Protein AF-A0A3S0SZ30-F1 (afdb_monomer)

Sequence (97 aa):
MSRITITENGVEKVVTDIAPHRAERESVLAELSAIYADFEKGTLSALDTREAEIVDLVNRHNELTNLVERFDKASVRRANILAGWEIVKQNRAEGSE

Secondary structure (DSSP, 8-state):
---EEEEETTEEEEES--HHHHHHHHHHHHHHHHHHHHHTTS-GGGHHHHHHHHHHHHHHHHHHHHHHHHHHHHHHHHHHHHHHHHHHHHHHHHTT-

Radius of gyration: 21.61 Å; Cα contacts (8 Å, |Δi|>4): 54; chains: 1; bounding box: 48×16×68 Å

Mean predicted aligned error: 7.47 Å

Foldseek 3Di:
DFWDWDQDPNDIDIDPDLVVLVVVLVVLVVVLVVVVVVPVVDDCVVCVVCVVVNVVSVVSNVVSVVVSVVRVVRVVVVVVVVVVVVVVVVVVVVVPD

Structure (mmCIF, N/CA/C/O backbone):
data_AF-A0A3S0SZ30-F1
#
_entry.id   AF-A0A3S0SZ30-F1
#
loop_
_atom_site.group_PDB
_atom_site.id
_atom_site.type_symbol
_atom_site.label_atom_id
_atom_site.label_alt_id
_atom_site.label_comp_id
_atom_site.label_asym_id
_atom_site.label_entity_id
_atom_site.label_seq_id
_atom_site.pdbx_PDB_ins_code
_atom_site.Cartn_x
_atom_site.Cartn_y
_atom_site.Cartn_z
_atom_site.occupancy
_atom_site.B_iso_or_equiv
_atom_site.auth_seq_id
_atom_site.auth_comp_id
_atom_site.auth_asym_id
_atom_site.auth_atom_id
_atom_site.pdbx_PDB_model_num
ATOM 1 N N . MET A 1 1 ? -11.901 -7.214 12.673 1.00 64.50 1 MET A N 1
ATOM 2 C CA . MET A 1 1 ? -11.574 -6.851 11.279 1.00 64.50 1 MET A CA 1
ATOM 3 C C . MET A 1 1 ? -11.634 -5.346 11.114 1.00 64.50 1 MET A C 1
ATOM 5 O O . MET A 1 1 ? -12.587 -4.723 11.584 1.00 64.50 1 MET A O 1
ATOM 9 N N . SER A 1 2 ? -10.603 -4.782 10.498 1.00 79.62 2 SER A N 1
ATOM 10 C CA . SER A 1 2 ? -10.507 -3.360 10.170 1.00 79.62 2 SER A CA 1
ATOM 11 C C . SER A 1 2 ? -11.062 -3.114 8.779 1.00 79.62 2 SER A C 1
ATOM 13 O O . SER A 1 2 ? -11.062 -4.009 7.939 1.00 79.62 2 SER A O 1
ATOM 15 N N . ARG A 1 3 ? -11.580 -1.911 8.555 1.00 88.12 3 ARG A N 1
ATOM 16 C CA . ARG A 1 3 ? -12.170 -1.508 7.284 1.00 88.12 3 ARG A CA 1
ATOM 17 C C . ARG A 1 3 ? -11.789 -0.064 7.017 1.00 88.12 3 ARG A C 1
ATOM 19 O O . ARG A 1 3 ? -11.975 0.774 7.898 1.00 88.12 3 ARG A 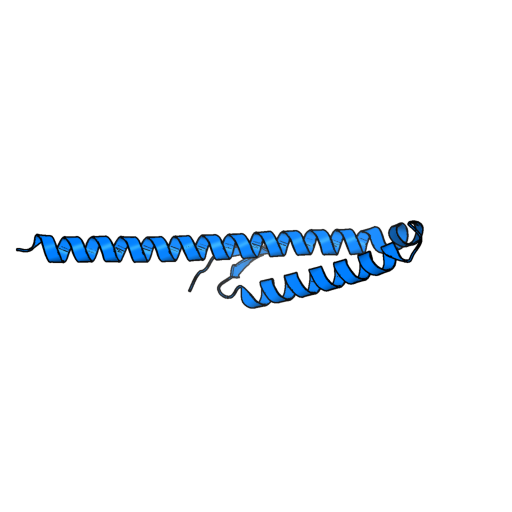O 1
ATOM 26 N N . ILE A 1 4 ? -11.318 0.215 5.810 1.00 89.88 4 ILE A N 1
ATOM 27 C CA . ILE A 1 4 ? -11.170 1.580 5.300 1.00 89.88 4 ILE A CA 1
ATOM 28 C C . ILE A 1 4 ? -11.896 1.700 3.963 1.00 89.88 4 ILE A C 1
ATOM 30 O O . ILE A 1 4 ? -12.009 0.724 3.221 1.00 89.88 4 ILE A O 1
ATOM 34 N N . THR A 1 5 ? -12.387 2.898 3.671 1.00 90.19 5 THR A N 1
ATOM 35 C CA . THR A 1 5 ? -12.869 3.253 2.336 1.00 90.19 5 THR A CA 1
ATOM 36 C C . THR A 1 5 ? -11.764 4.019 1.624 1.00 90.19 5 THR A C 1
ATOM 38 O O . THR A 1 5 ? -11.150 4.924 2.203 1.00 90.19 5 THR A O 1
ATOM 41 N N . ILE A 1 6 ? -11.501 3.636 0.383 1.00 87.12 6 ILE A N 1
ATOM 42 C CA . ILE A 1 6 ? -10.598 4.329 -0.530 1.00 87.12 6 ILE A CA 1
ATOM 43 C C . ILE A 1 6 ? -11.338 4.690 -1.808 1.00 87.12 6 ILE A C 1
ATOM 45 O O . ILE A 1 6 ? -12.369 4.100 -2.111 1.00 87.12 6 ILE A O 1
ATOM 49 N N . THR A 1 7 ? -10.791 5.633 -2.560 1.00 85.44 7 THR A N 1
ATOM 50 C CA . THR A 1 7 ? -11.239 5.933 -3.917 1.00 85.44 7 THR A CA 1
ATOM 51 C C . THR A 1 7 ? -10.136 5.489 -4.859 1.00 85.44 7 THR A C 1
ATOM 53 O O . THR A 1 7 ? -9.014 5.975 -4.754 1.00 85.44 7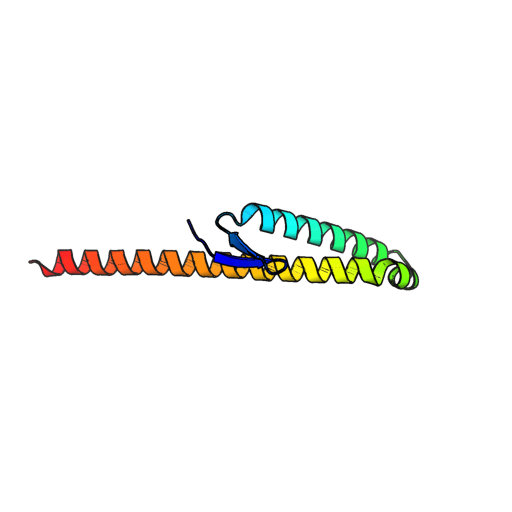 THR A O 1
ATOM 56 N N . GLU A 1 8 ? -10.443 4.559 -5.752 1.00 80.19 8 GLU A N 1
ATOM 57 C CA . GLU A 1 8 ? -9.524 4.071 -6.777 1.00 80.19 8 GLU A CA 1
ATOM 58 C C . GLU A 1 8 ? -10.187 4.283 -8.138 1.00 80.19 8 GLU A C 1
ATOM 60 O O . GLU A 1 8 ? -11.308 3.825 -8.358 1.00 80.19 8 GLU A O 1
ATOM 65 N N . ASN A 1 9 ? -9.528 5.021 -9.036 1.00 80.44 9 ASN A N 1
ATOM 66 C CA . ASN A 1 9 ? -10.064 5.383 -10.357 1.00 80.44 9 ASN A CA 1
ATOM 67 C C . ASN A 1 9 ? -11.463 6.028 -10.300 1.00 80.44 9 ASN A C 1
ATOM 69 O O . ASN A 1 9 ? -12.338 5.729 -11.108 1.00 80.44 9 ASN A O 1
ATOM 73 N N . GLY A 1 10 ? -11.695 6.887 -9.301 1.00 83.31 10 GLY A N 1
ATOM 74 C CA . GLY A 1 10 ? -12.988 7.547 -9.083 1.00 83.31 10 GLY A CA 1
ATOM 75 C C . GLY A 1 10 ? -14.078 6.648 -8.487 1.00 83.31 10 GLY A C 1
ATOM 76 O O . GLY A 1 10 ? -15.191 7.116 -8.267 1.00 83.31 10 GLY A O 1
ATOM 77 N N . VAL A 1 11 ? -13.772 5.384 -8.187 1.00 87.12 11 VAL A N 1
ATOM 78 C CA . VAL A 1 11 ? -14.710 4.424 -7.598 1.00 87.12 11 VAL A CA 1
ATOM 79 C C . VAL A 1 11 ? -14.375 4.212 -6.129 1.00 87.12 11 VAL A C 1
ATOM 81 O O . VAL A 1 11 ? -13.237 3.903 -5.774 1.00 87.12 11 VAL A O 1
ATOM 84 N N . GLU A 1 12 ? -15.372 4.349 -5.256 1.00 91.00 12 GLU A N 1
ATOM 85 C CA . GLU A 1 12 ? -15.205 3.982 -3.853 1.00 91.00 12 GLU A CA 1
ATOM 86 C C . GLU A 1 12 ? -15.069 2.466 -3.701 1.00 91.00 12 GLU A C 1
ATOM 88 O O . GLU A 1 12 ? -15.919 1.689 -4.139 1.00 91.00 12 GLU A O 1
ATOM 93 N N . LYS A 1 13 ? -13.998 2.042 -3.034 1.00 88.69 13 LYS A N 1
ATOM 94 C CA . LYS A 1 13 ? -13.729 0.652 -2.690 1.00 88.69 13 LYS A CA 1
ATOM 95 C C . LYS A 1 13 ? -13.544 0.507 -1.194 1.00 88.69 13 LYS A C 1
ATOM 97 O O . LYS A 1 13 ? -12.972 1.357 -0.511 1.00 88.69 13 LYS A O 1
ATOM 102 N N . VAL A 1 14 ? -14.028 -0.614 -0.686 1.00 91.88 14 VAL A N 1
ATOM 103 C CA . VAL A 1 14 ? -13.907 -0.975 0.719 1.00 91.88 14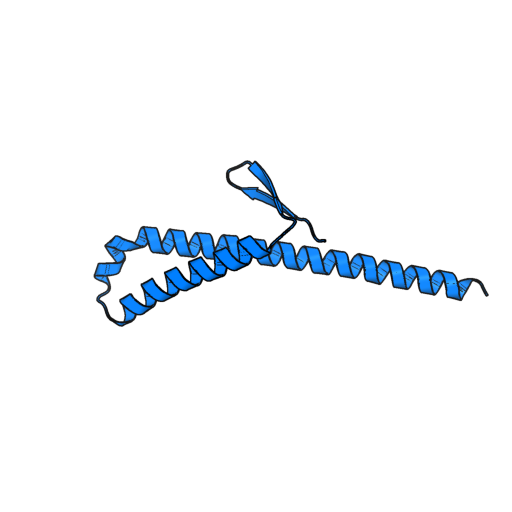 VAL A CA 1
ATOM 104 C C . VAL A 1 14 ? -12.798 -2.002 0.855 1.00 91.88 14 VAL A C 1
ATOM 106 O O . VAL A 1 14 ? -12.909 -3.105 0.328 1.00 91.88 14 VAL A O 1
ATOM 109 N N . VAL A 1 15 ? -11.756 -1.657 1.606 1.00 91.00 15 VAL A N 1
ATOM 110 C CA . VAL A 1 15 ? -10.657 -2.573 1.912 1.00 91.00 15 VAL A CA 1
ATOM 111 C C . VAL A 1 15 ? -10.895 -3.174 3.291 1.00 91.00 15 VAL A C 1
ATOM 113 O O . VAL A 1 15 ? -10.893 -2.461 4.300 1.00 91.00 15 VAL A O 1
ATOM 116 N N . THR A 1 16 ? -11.119 -4.486 3.326 1.00 91.31 16 THR A N 1
ATOM 117 C CA . THR A 1 16 ? -11.233 -5.297 4.554 1.00 91.31 16 THR A CA 1
ATOM 118 C C . THR A 1 16 ? -10.073 -6.269 4.734 1.00 91.31 16 THR A C 1
ATOM 120 O O . THR A 1 16 ? -9.835 -6.719 5.853 1.00 91.31 16 THR A O 1
ATOM 123 N N . ASP A 1 17 ? -9.356 -6.572 3.652 1.00 91.12 17 ASP A N 1
ATOM 124 C CA . ASP A 1 17 ? -8.140 -7.375 3.648 1.00 91.12 17 ASP A CA 1
ATOM 125 C C . ASP A 1 17 ? -7.008 -6.586 2.982 1.00 91.12 17 ASP A C 1
ATOM 127 O O . ASP A 1 17 ? -7.116 -6.141 1.836 1.00 91.12 17 ASP A O 1
ATOM 131 N N . ILE A 1 18 ? -5.929 -6.377 3.734 1.00 94.00 18 ILE A N 1
ATOM 132 C CA . ILE A 1 18 ? -4.758 -5.623 3.289 1.00 94.00 18 ILE A CA 1
ATOM 13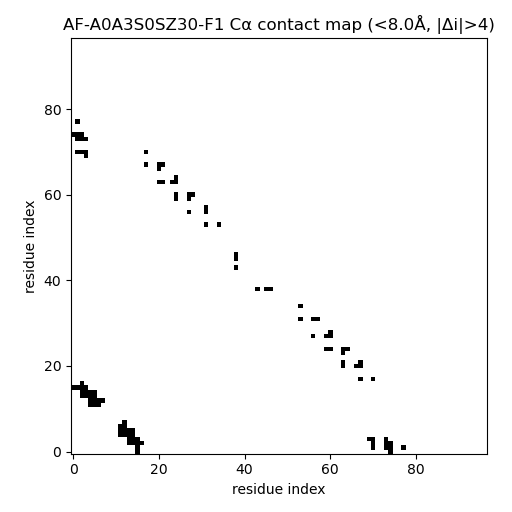3 C C . ILE A 1 18 ? -3.661 -6.534 2.725 1.00 94.00 18 ILE A C 1
ATOM 135 O O . ILE A 1 18 ? -2.718 -6.029 2.119 1.00 94.00 18 ILE A O 1
ATOM 139 N N . ALA A 1 19 ? -3.763 -7.859 2.899 1.00 94.12 19 ALA A N 1
ATOM 140 C CA . ALA A 1 19 ? -2.729 -8.803 2.477 1.00 94.12 19 ALA A CA 1
ATOM 141 C C . ALA A 1 19 ? -2.404 -8.722 0.971 1.00 94.12 19 ALA A C 1
ATOM 143 O O . ALA A 1 19 ? -1.214 -8.650 0.654 1.00 94.12 19 ALA A O 1
ATOM 144 N N . PRO A 1 20 ? -3.386 -8.610 0.048 1.00 94.69 20 PRO A N 1
ATOM 145 C CA . PRO A 1 20 ? -3.089 -8.462 -1.379 1.00 94.69 20 PRO A CA 1
ATOM 146 C C . PRO A 1 20 ? -2.274 -7.201 -1.690 1.00 94.69 20 PRO A C 1
ATOM 148 O O . PRO A 1 20 ? -1.310 -7.254 -2.442 1.00 94.69 20 PRO A O 1
ATOM 151 N N . HIS A 1 21 ? -2.601 -6.080 -1.043 1.00 94.25 21 HIS A N 1
ATOM 152 C CA . HIS A 1 21 ? -1.915 -4.802 -1.246 1.00 94.25 21 HIS A CA 1
ATOM 153 C C . HIS A 1 21 ? -0.485 -4.814 -0.684 1.00 94.25 21 HIS A C 1
ATOM 155 O O . HIS A 1 21 ? 0.403 -4.158 -1.221 1.00 94.25 21 HIS A O 1
ATOM 161 N N . ARG A 1 22 ? -0.237 -5.573 0.395 1.00 96.50 22 ARG A N 1
ATOM 162 C CA . ARG A 1 22 ? 1.121 -5.793 0.919 1.00 96.50 22 ARG A CA 1
ATOM 163 C C . ARG A 1 22 ? 1.959 -6.627 -0.045 1.00 96.50 22 ARG A C 1
ATOM 165 O O . ARG A 1 22 ? 3.086 -6.237 -0.328 1.00 96.50 22 ARG A O 1
ATOM 172 N N . ALA A 1 23 ? 1.393 -7.720 -0.556 1.00 97.31 23 ALA A N 1
ATOM 173 C CA . ALA A 1 23 ? 2.062 -8.581 -1.527 1.00 97.31 23 ALA A CA 1
ATOM 174 C C . ALA A 1 23 ? 2.385 -7.820 -2.822 1.00 97.31 23 ALA A C 1
ATOM 176 O O . ALA A 1 23 ? 3.496 -7.912 -3.334 1.00 97.31 23 ALA A O 1
ATOM 177 N N . GLU A 1 24 ? 1.449 -7.003 -3.311 1.00 96.62 24 GLU A N 1
ATOM 178 C CA . GLU A 1 24 ? 1.682 -6.149 -4.477 1.00 96.62 24 GLU A CA 1
ATOM 179 C C . GLU A 1 24 ? 2.814 -5.147 -4.222 1.00 96.62 24 GLU A C 1
ATOM 181 O O . GLU A 1 24 ? 3.713 -5.013 -5.047 1.00 96.62 24 GLU A O 1
ATOM 186 N N . ARG A 1 25 ? 2.833 -4.492 -3.053 1.00 97.06 25 ARG A N 1
ATOM 187 C CA . ARG A 1 25 ? 3.901 -3.547 -2.695 1.00 97.06 25 ARG A CA 1
ATOM 188 C C . ARG A 1 25 ? 5.274 -4.215 -2.707 1.00 97.06 25 ARG A C 1
ATOM 190 O O . ARG A 1 25 ? 6.232 -3.619 -3.187 1.00 97.06 25 ARG A O 1
ATOM 197 N N . GLU A 1 26 ? 5.371 -5.429 -2.169 1.00 97.69 26 GLU A N 1
ATOM 198 C CA . GLU A 1 26 ? 6.612 -6.212 -2.167 1.00 97.69 26 GLU A CA 1
ATOM 199 C C . GLU A 1 26 ? 7.041 -6.601 -3.585 1.00 97.69 26 GLU A C 1
ATOM 201 O O . GLU A 1 26 ? 8.220 -6.489 -3.910 1.00 97.69 26 GLU A O 1
ATOM 206 N N . SER A 1 27 ? 6.091 -6.973 -4.447 1.00 97.50 27 SER A N 1
ATOM 207 C CA . SER A 1 27 ? 6.361 -7.250 -5.861 1.00 97.50 27 SER A CA 1
ATOM 208 C C . SER A 1 27 ? 6.892 -6.017 -6.598 1.00 97.50 27 SER A C 1
ATOM 210 O O . SER A 1 27 ? 7.913 -6.109 -7.274 1.00 97.50 27 SER A O 1
ATOM 212 N N . VAL A 1 28 ? 6.249 -4.856 -6.432 1.00 97.25 28 VAL A N 1
ATOM 213 C CA . VAL A 1 28 ? 6.682 -3.590 -7.055 1.00 97.25 28 VAL A CA 1
ATOM 214 C C . VAL A 1 28 ? 8.064 -3.176 -6.549 1.00 97.25 28 VAL A C 1
ATOM 216 O O . VAL A 1 28 ? 8.909 -2.735 -7.324 1.00 97.25 28 VAL A O 1
ATOM 219 N N . LEU A 1 29 ? 8.333 -3.349 -5.251 1.00 96.62 29 LEU A N 1
ATOM 220 C CA . LEU A 1 29 ? 9.654 -3.078 -4.689 1.00 96.62 29 LEU A CA 1
ATOM 221 C C . LEU A 1 29 ? 10.722 -4.011 -5.277 1.00 96.62 29 LEU A C 1
ATOM 223 O O . LEU A 1 29 ? 11.833 -3.559 -5.555 1.00 96.62 29 LEU A O 1
ATOM 227 N N . ALA A 1 30 ? 10.408 -5.294 -5.470 1.00 96.69 30 ALA A N 1
ATOM 228 C CA . ALA A 1 30 ? 11.328 -6.248 -6.083 1.00 96.69 30 ALA A CA 1
ATOM 229 C C . ALA A 1 30 ? 11.641 -5.877 -7.542 1.00 96.69 30 ALA A C 1
ATOM 231 O O . ALA A 1 30 ? 12.800 -5.939 -7.950 1.00 96.69 30 ALA A O 1
ATOM 232 N N . GLU A 1 31 ? 10.636 -5.430 -8.296 1.00 94.88 31 GLU A N 1
ATOM 233 C CA . GLU A 1 31 ? 10.795 -4.959 -9.673 1.00 94.88 31 GLU A CA 1
ATOM 234 C C . GLU A 1 31 ? 11.668 -3.701 -9.747 1.00 94.88 31 GLU A C 1
ATOM 236 O O . GLU A 1 31 ? 12.674 -3.696 -10.456 1.00 94.88 31 GLU A O 1
ATOM 241 N N . LEU A 1 32 ? 11.378 -2.684 -8.927 1.00 93.38 32 LEU A N 1
ATOM 242 C CA . LEU A 1 32 ? 12.240 -1.506 -8.788 1.00 93.38 32 LEU A CA 1
ATOM 243 C C . LEU A 1 32 ? 13.674 -1.899 -8.420 1.00 93.38 32 LEU A C 1
ATOM 245 O O . LEU A 1 32 ? 14.623 -1.401 -9.020 1.00 93.38 32 LEU A O 1
ATOM 249 N N . SER A 1 33 ? 13.847 -2.813 -7.464 1.00 92.62 33 SER A N 1
ATOM 250 C CA . SER A 1 33 ? 15.175 -3.256 -7.023 1.00 92.62 33 SER A CA 1
ATOM 251 C C . SER A 1 33 ? 15.960 -3.924 -8.150 1.00 92.62 33 SER A C 1
ATOM 253 O O . SER A 1 33 ? 17.159 -3.689 -8.274 1.00 92.62 33 SER A O 1
ATOM 255 N N . ALA A 1 34 ? 15.299 -4.724 -8.992 1.00 90.56 34 ALA A N 1
ATOM 256 C CA . ALA A 1 34 ? 15.930 -5.336 -10.157 1.00 90.56 34 ALA A CA 1
ATOM 257 C C . ALA A 1 34 ? 16.369 -4.274 -11.176 1.00 90.56 34 ALA A C 1
ATOM 259 O O . ALA A 1 34 ? 17.515 -4.287 -11.622 1.00 90.56 34 ALA A O 1
ATOM 260 N N . ILE A 1 35 ? 15.490 -3.312 -11.471 1.00 87.75 35 ILE A N 1
ATOM 261 C CA . ILE A 1 35 ? 15.780 -2.201 -12.382 1.00 87.75 35 ILE A CA 1
ATOM 262 C C . ILE A 1 35 ? 16.981 -1.381 -11.877 1.00 87.75 35 ILE A C 1
ATOM 264 O O . ILE A 1 35 ? 17.905 -1.103 -12.640 1.00 87.75 35 ILE A O 1
ATOM 268 N N . TYR A 1 36 ? 17.023 -1.060 -10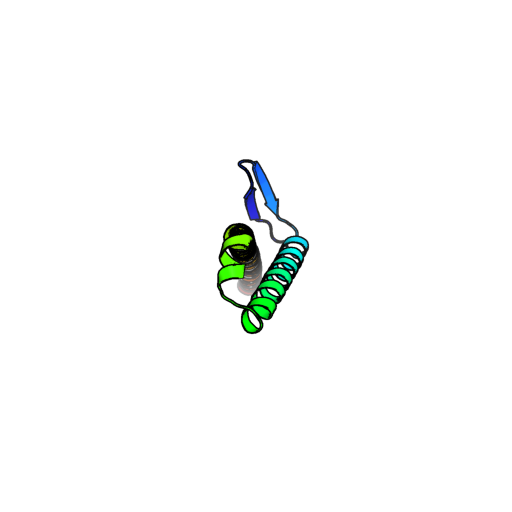.578 1.00 86.56 36 TYR A N 1
ATOM 269 C CA . TYR A 1 36 ? 18.146 -0.334 -9.978 1.00 86.56 36 TYR A CA 1
ATOM 270 C C . TYR A 1 36 ? 19.447 -1.144 -9.901 1.00 86.56 36 TYR A C 1
ATOM 272 O O . TYR A 1 36 ? 20.521 -0.581 -10.119 1.00 86.56 36 TYR A O 1
ATOM 280 N N . ALA A 1 37 ? 19.378 -2.455 -9.664 1.00 86.62 37 ALA A N 1
ATOM 281 C CA . ALA A 1 37 ? 20.555 -3.326 -9.681 1.00 86.62 37 ALA A CA 1
ATOM 282 C C . ALA A 1 37 ? 21.198 -3.422 -11.077 1.00 86.62 37 ALA A C 1
ATOM 284 O O . ALA A 1 37 ? 22.418 -3.576 -11.190 1.00 86.62 37 ALA A O 1
ATOM 285 N N . ASP A 1 38 ? 20.398 -3.315 -12.139 1.00 79.94 38 ASP A N 1
ATOM 286 C CA . ASP A 1 38 ? 20.900 -3.227 -13.510 1.00 79.94 38 ASP A CA 1
ATOM 287 C C . ASP A 1 38 ? 21.558 -1.863 -13.791 1.00 79.94 38 ASP A C 1
ATOM 289 O O . ASP A 1 38 ? 22.533 -1.803 -14.543 1.00 79.94 38 ASP A O 1
ATOM 293 N N . PHE A 1 39 ? 21.117 -0.778 -13.136 1.00 74.50 39 PHE A N 1
ATOM 294 C CA . PHE A 1 39 ? 21.769 0.536 -13.251 1.00 74.50 39 PHE A CA 1
ATOM 295 C C . PHE A 1 39 ? 23.153 0.585 -12.625 1.00 74.50 39 PHE A C 1
ATOM 297 O O . PHE A 1 39 ? 24.049 1.168 -13.230 1.00 74.50 39 PHE A O 1
ATOM 304 N N . GLU A 1 40 ? 23.362 -0.047 -11.466 1.00 72.06 40 GLU A N 1
ATOM 305 C CA . GLU A 1 40 ? 24.700 -0.121 -10.852 1.00 72.06 40 GLU A CA 1
ATOM 306 C C . GLU A 1 40 ? 25.736 -0.761 -11.792 1.00 72.06 40 GLU A C 1
ATOM 308 O O . GLU A 1 40 ? 26.935 -0.509 -11.672 1.00 72.06 40 GLU A O 1
ATOM 313 N N . LYS A 1 41 ? 25.275 -1.572 -12.752 1.00 73.44 41 LYS A N 1
ATOM 314 C CA . LYS A 1 41 ? 26.106 -2.289 -13.726 1.00 73.44 41 LYS A CA 1
ATOM 315 C C . LYS A 1 41 ? 26.145 -1.627 -15.112 1.00 73.44 41 LYS A C 1
ATOM 317 O O . LYS A 1 41 ? 26.949 -2.047 -15.944 1.00 73.44 41 LYS A O 1
ATOM 322 N N . GLY A 1 42 ? 25.280 -0.647 -15.381 1.00 70.31 42 GLY A N 1
ATOM 323 C CA . GLY A 1 42 ? 25.044 -0.053 -16.702 1.00 70.31 42 GLY A CA 1
ATOM 324 C C . GLY A 1 42 ? 25.436 1.425 -16.813 1.00 70.31 42 GLY A C 1
ATOM 325 O O . GLY A 1 42 ? 26.014 2.015 -15.906 1.00 70.31 42 GLY A O 1
ATOM 326 N N . THR A 1 43 ? 25.123 2.047 -17.954 1.00 65.25 43 THR A N 1
ATOM 327 C CA . THR A 1 43 ? 25.278 3.500 -18.163 1.00 65.25 43 THR A CA 1
ATOM 328 C C . THR A 1 43 ? 23.929 4.207 -18.048 1.00 65.25 43 THR A C 1
ATOM 330 O O . THR A 1 43 ? 22.899 3.657 -18.435 1.00 65.25 43 THR A O 1
ATOM 333 N N . LEU A 1 44 ? 23.937 5.449 -17.546 1.00 67.00 44 LEU A N 1
ATOM 334 C CA . LEU A 1 44 ? 22.727 6.242 -17.291 1.00 67.00 44 LEU A CA 1
ATOM 335 C C . LEU A 1 44 ? 21.823 6.420 -18.527 1.00 67.00 44 LEU A C 1
ATOM 337 O O . LEU A 1 44 ? 20.630 6.597 -18.351 1.00 67.00 44 LEU A O 1
ATOM 341 N N . SER A 1 45 ? 22.318 6.313 -19.769 1.00 66.50 45 SER A N 1
ATOM 342 C CA . SER A 1 45 ? 21.459 6.465 -20.962 1.00 66.50 45 SER A CA 1
ATOM 343 C C . SER A 1 45 ? 20.433 5.337 -21.144 1.00 66.50 45 SER A C 1
ATOM 345 O O . SER A 1 45 ? 19.506 5.476 -21.936 1.00 66.50 45 SER A O 1
ATOM 347 N N . ALA A 1 46 ? 20.574 4.217 -20.425 1.00 66.12 46 ALA A N 1
ATOM 348 C CA . ALA A 1 46 ? 19.541 3.185 -20.360 1.00 66.12 46 ALA A CA 1
ATOM 349 C C . ALA A 1 46 ? 18.305 3.635 -19.545 1.00 66.12 46 ALA A C 1
ATOM 351 O O . ALA A 1 46 ? 17.229 3.063 -19.722 1.00 66.12 46 ALA A O 1
ATOM 352 N N . LEU A 1 47 ? 18.440 4.662 -18.688 1.00 63.75 47 LEU A N 1
ATOM 353 C CA . LEU A 1 47 ? 17.334 5.241 -17.911 1.00 63.75 47 LEU A CA 1
ATOM 354 C C . LEU A 1 47 ? 16.342 5.978 -18.793 1.00 63.75 47 LEU A C 1
ATOM 356 O O . LEU A 1 47 ? 15.150 5.780 -18.611 1.00 63.75 47 LEU A O 1
ATOM 360 N N . ASP A 1 48 ? 16.803 6.759 -19.770 1.00 71.06 48 ASP A N 1
ATOM 361 C CA . ASP A 1 48 ? 15.917 7.587 -20.603 1.00 71.06 48 ASP A CA 1
ATOM 362 C C . ASP A 1 48 ? 14.854 6.743 -21.330 1.00 71.06 48 ASP A C 1
ATOM 364 O O . ASP A 1 48 ? 13.755 7.206 -21.619 1.00 71.06 48 ASP A O 1
ATOM 368 N N . THR A 1 49 ? 15.153 5.466 -21.597 1.00 75.94 49 THR A N 1
ATOM 369 C CA . THR A 1 49 ? 14.206 4.538 -22.238 1.00 75.94 49 THR A CA 1
ATOM 370 C C . THR A 1 49 ? 13.215 3.910 -21.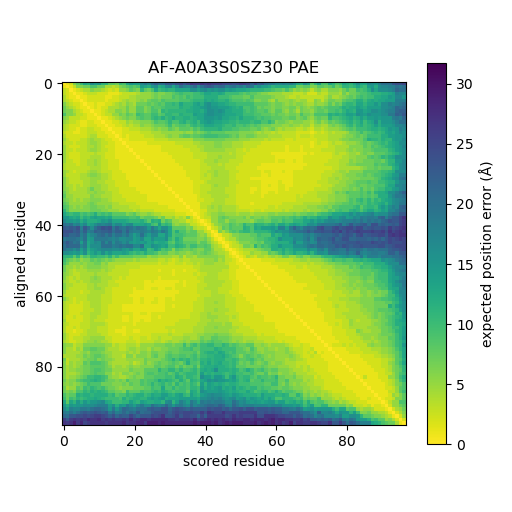248 1.00 75.94 49 THR A C 1
ATOM 372 O O . THR A 1 49 ? 12.140 3.479 -21.659 1.00 75.94 49 THR A O 1
ATOM 375 N N . ARG A 1 50 ? 13.552 3.854 -19.951 1.00 83.00 50 ARG A N 1
ATOM 376 C CA . ARG A 1 50 ? 12.749 3.221 -18.884 1.00 83.00 50 ARG A CA 1
ATOM 377 C C . ARG A 1 50 ? 12.223 4.208 -17.840 1.00 83.00 50 ARG A C 1
ATOM 379 O O . ARG A 1 50 ? 11.599 3.794 -16.871 1.00 83.00 50 ARG A O 1
ATOM 386 N N . GLU A 1 51 ? 12.452 5.504 -18.018 1.00 87.00 51 GLU A N 1
ATOM 387 C CA . GLU A 1 51 ? 12.100 6.541 -17.045 1.00 87.00 51 GLU A CA 1
ATOM 388 C C . GLU A 1 51 ? 10.615 6.492 -16.674 1.00 87.00 51 GLU A C 1
ATOM 390 O O . GLU A 1 51 ? 10.276 6.469 -15.493 1.00 87.00 51 GLU A O 1
ATOM 395 N N . ALA A 1 52 ? 9.736 6.388 -17.675 1.00 89.94 52 ALA A N 1
ATOM 396 C CA . ALA A 1 52 ? 8.295 6.287 -17.456 1.00 89.94 52 ALA A CA 1
ATOM 397 C C . ALA A 1 52 ? 7.919 5.059 -16.607 1.00 89.94 52 ALA A C 1
ATOM 399 O O . ALA A 1 52 ? 7.162 5.182 -15.651 1.00 89.94 52 ALA A O 1
ATOM 400 N N . GLU A 1 53 ? 8.513 3.899 -16.900 1.00 91.56 53 GLU A N 1
ATOM 401 C CA . GLU A 1 53 ? 8.291 2.652 -16.154 1.00 91.56 53 GLU A CA 1
ATOM 402 C C . GLU A 1 53 ? 8.721 2.796 -14.686 1.00 91.56 53 GLU A C 1
ATOM 404 O O . GLU A 1 53 ? 7.985 2.421 -13.775 1.00 91.56 53 GLU A O 1
ATOM 409 N N . ILE A 1 54 ? 9.888 3.395 -14.437 1.00 91.62 54 ILE A N 1
ATOM 410 C CA . ILE A 1 54 ? 10.402 3.619 -13.078 1.00 91.62 54 ILE A CA 1
ATOM 411 C C . ILE A 1 54 ? 9.490 4.570 -12.310 1.00 91.62 54 ILE A C 1
ATOM 413 O O . ILE A 1 54 ? 9.164 4.306 -11.153 1.00 91.62 54 ILE A O 1
ATOM 417 N N . VAL A 1 55 ? 9.075 5.673 -12.937 1.00 93.81 55 VAL A N 1
ATOM 418 C CA . VAL A 1 55 ? 8.173 6.651 -12.321 1.00 93.81 55 VAL A CA 1
ATOM 419 C C . VAL A 1 55 ? 6.839 5.997 -11.963 1.00 93.81 55 VAL A C 1
ATOM 421 O O . VAL A 1 55 ? 6.363 6.176 -10.840 1.00 93.81 55 VAL A O 1
ATOM 424 N N . ASP A 1 56 ? 6.269 5.194 -12.860 1.00 95.06 56 ASP A N 1
ATOM 425 C CA . ASP A 1 56 ? 5.016 4.478 -12.619 1.00 95.06 56 ASP A CA 1
ATOM 426 C C . ASP A 1 56 ? 5.143 3.484 -11.455 1.00 95.06 56 ASP A C 1
ATOM 428 O O . ASP A 1 56 ? 4.305 3.476 -10.548 1.00 95.06 56 ASP A O 1
ATOM 432 N N . LEU A 1 57 ? 6.227 2.704 -11.412 1.00 95.75 57 LEU A N 1
ATOM 433 C CA . LEU A 1 57 ? 6.496 1.763 -10.324 1.00 95.75 57 LEU A CA 1
ATOM 434 C C . LEU A 1 57 ? 6.716 2.475 -8.979 1.00 95.75 57 LEU A C 1
ATOM 436 O O . LEU A 1 57 ? 6.172 2.051 -7.956 1.00 95.75 57 LEU A O 1
ATOM 440 N N . VAL A 1 58 ? 7.463 3.584 -8.955 1.00 95.50 58 VAL A N 1
ATOM 441 C CA . VAL A 1 58 ? 7.672 4.392 -7.740 1.00 95.50 58 VAL A CA 1
ATOM 442 C C . VAL A 1 58 ? 6.351 4.979 -7.244 1.00 95.50 58 VAL A C 1
ATOM 444 O O . VAL A 1 58 ? 6.047 4.898 -6.049 1.00 95.50 58 VAL A O 1
ATOM 447 N N . ASN A 1 59 ? 5.539 5.535 -8.144 1.00 96.31 59 ASN A N 1
ATOM 448 C CA . ASN A 1 59 ? 4.222 6.066 -7.802 1.00 96.31 59 ASN A CA 1
ATOM 449 C C . ASN A 1 59 ? 3.331 4.968 -7.217 1.00 96.31 59 ASN A C 1
ATOM 451 O O . ASN A 1 59 ? 2.775 5.146 -6.129 1.00 96.31 59 ASN A O 1
ATOM 455 N N . ARG A 1 60 ? 3.283 3.795 -7.860 1.00 95.81 60 ARG A N 1
ATOM 456 C CA . ARG A 1 60 ? 2.500 2.655 -7.378 1.00 95.81 60 ARG A CA 1
ATOM 457 C C . ARG A 1 60 ? 2.97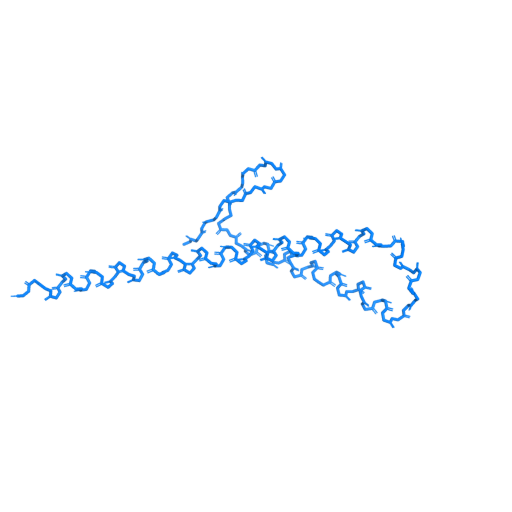0 2.165 -6.008 1.00 95.81 60 ARG A C 1
ATOM 459 O O . ARG A 1 60 ? 2.147 1.917 -5.125 1.00 95.81 60 ARG A O 1
ATOM 466 N N . HIS A 1 61 ? 4.280 2.074 -5.787 1.00 96.50 61 HIS A N 1
ATOM 467 C CA . HIS A 1 61 ? 4.841 1.702 -4.487 1.00 96.50 61 HIS A CA 1
ATOM 468 C C . HIS A 1 61 ? 4.413 2.678 -3.377 1.00 96.50 61 HIS A C 1
ATOM 470 O O . HIS A 1 61 ? 4.033 2.259 -2.275 1.00 96.50 61 HIS A O 1
ATOM 476 N N . ASN A 1 62 ? 4.440 3.983 -3.659 1.00 96.25 62 ASN A N 1
ATOM 477 C CA . ASN A 1 62 ? 4.038 5.020 -2.709 1.00 96.25 62 ASN A CA 1
ATOM 478 C C . ASN A 1 62 ? 2.537 4.967 -2.397 1.00 96.25 62 ASN A C 1
ATOM 480 O O . ASN A 1 62 ? 2.143 5.064 -1.232 1.00 96.25 62 ASN A O 1
ATOM 484 N N . GLU A 1 63 ? 1.692 4.761 -3.407 1.00 94.38 63 GLU A N 1
ATOM 485 C CA . GLU A 1 63 ? 0.250 4.562 -3.224 1.00 94.38 63 GLU A CA 1
ATOM 486 C C . GLU A 1 63 ? -0.051 3.368 -2.313 1.00 94.38 63 GLU A C 1
ATOM 488 O O . GLU A 1 63 ? -0.793 3.500 -1.333 1.00 94.38 63 GLU A O 1
ATOM 493 N N . LEU A 1 64 ? 0.570 2.217 -2.590 1.00 95.00 64 LEU A N 1
ATOM 494 C CA . LEU A 1 64 ? 0.397 0.998 -1.800 1.00 95.00 64 LEU A CA 1
ATOM 495 C C . LEU A 1 64 ? 0.902 1.176 -0.364 1.00 95.00 64 LEU A C 1
ATOM 497 O O . LEU A 1 64 ? 0.249 0.738 0.584 1.00 95.00 64 LEU A O 1
ATOM 501 N N . THR A 1 65 ? 2.027 1.868 -0.176 1.00 95.25 65 THR A N 1
ATOM 502 C CA . THR A 1 65 ? 2.562 2.186 1.157 1.00 95.25 65 THR A CA 1
ATOM 503 C C . THR A 1 65 ? 1.578 3.033 1.958 1.00 95.25 65 THR A C 1
ATOM 505 O O . THR A 1 65 ? 1.200 2.657 3.070 1.00 95.25 65 THR A O 1
ATOM 508 N N . ASN A 1 66 ? 1.081 4.119 1.364 1.00 93.69 66 ASN A N 1
ATOM 509 C CA . ASN A 1 66 ? 0.089 4.991 1.988 1.00 93.69 66 ASN A CA 1
ATOM 510 C C . ASN A 1 66 ? -1.196 4.235 2.354 1.00 93.69 66 ASN A C 1
ATOM 512 O O . ASN A 1 66 ? -1.773 4.450 3.426 1.00 93.69 66 ASN A O 1
ATOM 516 N N . LEU A 1 67 ? -1.653 3.334 1.483 1.00 93.31 67 LEU A N 1
ATOM 517 C CA . LEU A 1 67 ? -2.834 2.512 1.725 1.00 93.31 67 LEU A CA 1
ATOM 518 C C . LEU A 1 67 ? -2.650 1.575 2.925 1.00 93.31 67 LEU A C 1
ATOM 520 O O . LEU A 1 67 ? -3.499 1.544 3.823 1.00 93.31 67 LEU A O 1
ATOM 524 N N . VAL A 1 68 ? -1.536 0.839 2.952 1.00 93.88 68 VAL A N 1
ATOM 525 C CA . VAL A 1 68 ? -1.194 -0.093 4.033 1.00 93.88 68 VAL A CA 1
ATOM 526 C C . VAL A 1 68 ? -1.120 0.641 5.368 1.00 93.88 68 VAL A C 1
ATOM 528 O O . VAL A 1 68 ? -1.755 0.224 6.336 1.00 93.88 68 VAL A O 1
ATOM 531 N N . GLU A 1 69 ? -0.438 1.785 5.415 1.00 93.25 69 GLU A N 1
ATOM 532 C CA . GLU A 1 69 ? -0.354 2.579 6.640 1.00 93.25 69 GLU A CA 1
ATOM 533 C C . GLU A 1 69 ? -1.718 3.061 7.137 1.00 93.25 69 GLU A C 1
ATOM 535 O O . GLU A 1 69 ? -1.992 3.041 8.341 1.00 93.25 69 GLU A O 1
ATOM 540 N N . ARG A 1 70 ? -2.592 3.518 6.231 1.00 92.94 70 ARG A N 1
ATOM 541 C CA . ARG A 1 70 ? -3.950 3.950 6.592 1.00 92.94 70 ARG A CA 1
ATOM 542 C C . ARG A 1 70 ? -4.757 2.795 7.177 1.00 92.94 70 ARG A C 1
ATOM 544 O O . ARG A 1 70 ? -5.479 3.002 8.156 1.00 92.94 70 ARG A O 1
ATOM 551 N N . PHE A 1 71 ? -4.626 1.597 6.610 1.00 91.81 71 PHE A N 1
ATOM 552 C CA . PHE A 1 71 ? -5.292 0.399 7.117 1.00 91.81 71 PHE A CA 1
ATOM 553 C C . PHE A 1 71 ? -4.781 0.008 8.510 1.00 91.81 71 PHE A C 1
ATOM 555 O O . PHE A 1 71 ? -5.576 -0.265 9.416 1.00 91.81 71 PHE A O 1
ATOM 562 N N . ASP A 1 72 ? -3.468 0.045 8.722 1.00 90.62 72 ASP A N 1
ATOM 563 C CA . ASP A 1 72 ? -2.854 -0.289 10.009 1.00 90.62 72 ASP A CA 1
ATOM 564 C C . ASP A 1 72 ? -3.251 0.714 11.095 1.00 90.62 72 ASP A C 1
ATOM 566 O O . ASP A 1 72 ? -3.701 0.326 12.176 1.00 90.62 72 ASP A O 1
ATOM 570 N N . LYS A 1 73 ? -3.214 2.014 10.780 1.00 90.81 73 LYS A N 1
ATOM 571 C CA . LYS A 1 73 ? -3.686 3.080 11.679 1.00 90.81 73 LYS A CA 1
ATOM 572 C C . LYS A 1 73 ? -5.162 2.892 12.051 1.00 90.81 73 LYS A C 1
ATOM 574 O O . LYS A 1 73 ? -5.527 3.062 13.217 1.00 90.81 73 LYS A O 1
ATOM 579 N N . ALA A 1 74 ? -6.018 2.514 11.099 1.00 88.75 74 ALA A N 1
ATOM 580 C CA . ALA A 1 74 ? -7.426 2.217 11.374 1.00 88.75 74 ALA A CA 1
ATOM 581 C C . ALA A 1 74 ? -7.593 0.988 12.286 1.00 88.75 74 ALA A C 1
ATOM 583 O O . ALA A 1 74 ? -8.448 0.987 13.176 1.00 88.75 74 ALA A O 1
ATOM 584 N N . SER A 1 75 ? -6.745 -0.025 12.107 1.00 85.12 75 SER A N 1
ATOM 585 C CA . SER A 1 75 ? -6.727 -1.230 12.940 1.00 85.12 75 SER A CA 1
ATOM 586 C C . SER A 1 75 ? -6.373 -0.928 14.388 1.00 85.12 75 SER A C 1
ATOM 588 O O . SER A 1 75 ? -7.102 -1.333 15.295 1.00 85.12 75 SER A O 1
ATOM 590 N N . VAL A 1 76 ? -5.318 -0.142 14.603 1.00 88.06 76 VAL A N 1
ATOM 591 C CA . VAL A 1 76 ? -4.896 0.291 15.941 1.00 88.06 76 VAL A CA 1
ATOM 592 C C . VAL A 1 76 ? -5.984 1.127 16.614 1.00 88.06 76 VAL A C 1
ATOM 594 O O . VAL A 1 76 ? -6.343 0.863 17.759 1.00 88.06 76 VAL A O 1
ATOM 597 N N . ARG A 1 77 ? -6.584 2.091 15.900 1.00 85.50 77 ARG A N 1
ATOM 598 C CA . ARG A 1 77 ? -7.695 2.896 16.442 1.00 85.50 77 ARG A CA 1
ATOM 599 C C . ARG A 1 77 ? -8.857 2.023 16.910 1.00 85.50 77 ARG A C 1
ATOM 601 O O . ARG A 1 77 ? -9.389 2.252 17.993 1.00 85.50 77 ARG A O 1
ATOM 608 N N . ARG A 1 78 ? -9.235 1.006 16.128 1.00 83.06 78 ARG A N 1
ATOM 609 C CA . ARG A 1 78 ? -10.305 0.076 16.510 1.00 83.06 78 ARG A CA 1
ATOM 610 C C . ARG A 1 78 ? -9.937 -0.744 17.746 1.00 83.06 78 ARG A C 1
ATOM 612 O O . ARG A 1 78 ? -10.784 -0.897 18.621 1.00 83.06 78 ARG A O 1
ATOM 619 N N . ALA A 1 79 ? -8.704 -1.240 17.831 1.00 86.00 79 ALA A N 1
ATOM 620 C CA . ALA A 1 79 ? -8.222 -1.955 19.011 1.00 86.00 79 ALA A CA 1
ATOM 621 C C . ALA A 1 79 ? -8.277 -1.070 20.268 1.00 86.00 79 ALA A C 1
ATOM 623 O O . ALA A 1 79 ? -8.791 -1.506 21.294 1.00 86.00 79 ALA A O 1
ATOM 624 N N . ASN A 1 80 ? -7.863 0.195 20.160 1.00 88.56 80 ASN A N 1
ATOM 625 C CA . ASN A 1 80 ? -7.902 1.148 21.273 1.00 88.56 80 ASN A CA 1
ATOM 626 C C . ASN A 1 80 ? -9.331 1.455 21.743 1.00 88.56 80 ASN A C 1
ATOM 628 O O . ASN A 1 80 ? -9.566 1.542 22.944 1.00 88.56 80 ASN A O 1
ATOM 632 N N . ILE A 1 81 ? -10.298 1.580 20.824 1.00 89.88 81 ILE A N 1
ATOM 633 C CA . ILE A 1 81 ? -11.717 1.757 21.183 1.00 89.88 81 ILE A CA 1
ATOM 634 C C . ILE A 1 81 ? -12.228 0.547 21.977 1.00 89.88 81 ILE A C 1
ATOM 636 O O . ILE A 1 81 ? -12.901 0.719 22.992 1.00 89.88 81 ILE A O 1
ATOM 640 N N . LEU A 1 82 ? -11.898 -0.671 21.535 1.00 89.88 82 LEU A N 1
ATOM 641 C CA . LEU A 1 82 ? -12.301 -1.896 22.231 1.00 89.88 82 LEU A CA 1
ATOM 642 C C . LEU A 1 82 ? -11.632 -2.015 23.606 1.00 89.88 82 LEU A C 1
ATOM 644 O O . LEU A 1 82 ? -12.310 -2.330 24.578 1.00 89.88 82 LEU A O 1
ATOM 648 N N . ALA A 1 83 ? -10.340 -1.701 23.708 1.00 90.50 83 ALA A N 1
ATOM 649 C CA . ALA A 1 83 ? -9.626 -1.688 24.982 1.00 90.50 83 ALA A CA 1
ATOM 650 C C . ALA A 1 83 ? -10.224 -0.662 25.960 1.00 90.50 83 ALA A C 1
ATOM 652 O O . ALA A 1 83 ? -10.489 -0.991 27.113 1.00 90.50 83 ALA A O 1
ATOM 653 N N . GLY A 1 84 ? -10.514 0.556 25.489 1.00 91.94 84 GLY A N 1
ATOM 654 C CA . GLY A 1 84 ? -11.170 1.589 26.294 1.00 91.94 84 GLY A CA 1
ATOM 655 C C . GLY A 1 84 ? -12.553 1.166 26.795 1.00 91.94 84 GLY A C 1
ATOM 656 O O . GLY A 1 84 ? -12.913 1.447 27.936 1.00 91.94 84 GLY A O 1
ATOM 657 N N . TRP A 1 85 ? -13.316 0.440 25.975 1.00 91.25 85 TRP A N 1
ATOM 658 C CA . TRP A 1 85 ? -14.609 -0.107 26.381 1.00 91.25 85 TRP A CA 1
ATOM 659 C C . TRP A 1 85 ? -14.494 -1.151 27.500 1.00 91.25 85 TRP A C 1
ATOM 661 O O . TRP A 1 85 ? -15.284 -1.118 28.445 1.00 91.25 85 TRP A O 1
ATOM 671 N N . GLU A 1 86 ? -13.504 -2.042 27.436 1.00 93.06 86 GLU A N 1
ATOM 672 C CA . GLU A 1 86 ? -13.279 -3.033 28.496 1.00 93.06 86 GLU A CA 1
ATOM 673 C C . GLU A 1 86 ? -12.856 -2.382 29.822 1.00 93.06 86 GLU A C 1
ATOM 675 O O . GLU A 1 86 ? -13.355 -2.780 30.874 1.00 93.06 86 GLU A O 1
ATOM 680 N N . ILE A 1 87 ? -12.063 -1.305 29.786 1.00 92.56 87 ILE A N 1
ATOM 681 C CA . ILE A 1 87 ? -11.740 -0.512 30.988 1.00 92.56 87 ILE A CA 1
ATOM 682 C C . ILE A 1 87 ? -13.018 0.044 31.637 1.00 92.56 87 ILE A C 1
ATOM 684 O O . ILE A 1 87 ? -13.208 -0.068 32.849 1.00 92.56 87 ILE A O 1
ATOM 688 N N . VAL A 1 88 ? -13.927 0.625 30.844 1.00 92.56 88 VAL A N 1
ATOM 689 C CA . VAL A 1 88 ? -15.195 1.181 31.357 1.00 92.56 88 VAL A CA 1
ATOM 690 C C . VAL A 1 88 ? -16.074 0.096 31.980 1.00 92.56 88 VAL A C 1
ATOM 692 O O . VAL A 1 88 ? -16.702 0.333 33.012 1.00 92.56 88 VAL A O 1
ATOM 695 N N . LYS A 1 89 ? -16.128 -1.097 31.379 1.00 92.06 89 LYS A N 1
ATOM 696 C CA . LYS A 1 89 ? -16.872 -2.238 31.930 1.00 92.06 89 LYS A CA 1
ATOM 697 C C . LYS A 1 89 ? -16.328 -2.690 33.282 1.00 92.06 89 LYS A C 1
ATOM 699 O O . LYS A 1 89 ? -17.128 -2.887 34.190 1.00 92.06 89 LYS A O 1
ATOM 704 N N . GLN A 1 90 ? -15.007 -2.829 33.407 1.00 86.81 90 GLN A N 1
ATOM 705 C CA . GLN A 1 90 ? -14.353 -3.218 34.662 1.00 86.81 90 GLN A CA 1
ATOM 706 C C . GLN A 1 90 ? -14.688 -2.227 35.782 1.00 86.81 90 GLN A C 1
ATOM 708 O O . GLN A 1 90 ? -15.221 -2.623 36.811 1.00 86.81 90 GLN A O 1
ATOM 713 N 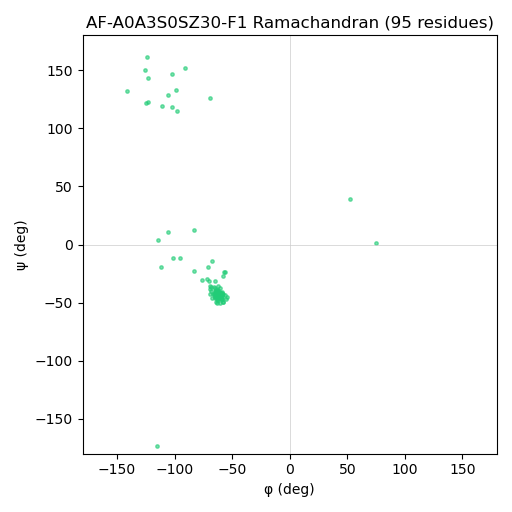N . ASN A 1 91 ? -14.538 -0.925 35.519 1.00 85.81 91 ASN A N 1
ATOM 714 C CA . ASN A 1 91 ? -14.858 0.121 36.497 1.00 85.81 91 ASN A CA 1
ATOM 715 C C . ASN A 1 91 ? -16.345 0.139 36.900 1.00 85.81 91 ASN A C 1
ATOM 717 O O . ASN A 1 91 ? -16.675 0.416 38.049 1.00 85.81 91 ASN A O 1
ATOM 721 N N . ARG A 1 92 ? -17.269 -0.157 35.972 1.00 84.25 92 ARG A N 1
ATOM 722 C CA . ARG A 1 92 ? -18.701 -0.278 36.308 1.00 84.25 92 ARG A CA 1
ATOM 723 C C . ARG A 1 92 ? -18.997 -1.490 37.189 1.00 84.25 92 ARG A C 1
ATOM 725 O O . ARG A 1 92 ? -19.877 -1.402 38.039 1.00 84.25 92 ARG A O 1
ATOM 732 N N . ALA A 1 93 ? -18.307 -2.605 36.965 1.00 70.81 93 ALA A N 1
ATOM 733 C CA . ALA A 1 93 ? -18.460 -3.802 37.783 1.00 70.81 93 ALA A CA 1
ATOM 734 C C . ALA A 1 93 ? -17.898 -3.596 39.201 1.00 70.81 93 ALA A C 1
ATOM 736 O O . ALA A 1 93 ? -18.521 -4.035 40.159 1.00 70.81 93 ALA A O 1
ATOM 737 N N . GLU A 1 94 ? -16.777 -2.883 39.332 1.00 67.44 94 GLU A N 1
ATOM 738 C CA . GLU A 1 94 ? -16.116 -2.590 40.615 1.00 67.44 94 GLU A CA 1
ATOM 739 C C . GLU A 1 94 ? -16.831 -1.499 41.435 1.00 67.44 94 GLU A C 1
ATOM 741 O O . GLU A 1 94 ? -16.819 -1.544 42.657 1.00 67.44 94 GLU A O 1
ATOM 746 N N . GLY A 1 95 ? -17.499 -0.534 40.793 1.00 58.75 95 GLY A N 1
ATOM 747 C CA . GLY A 1 95 ? -18.254 0.530 41.476 1.00 58.75 95 GLY A CA 1
ATOM 748 C C . GLY A 1 95 ? -19.674 0.155 41.924 1.00 58.75 95 GLY A C 1
ATOM 749 O O . GLY A 1 95 ? -20.464 1.053 42.210 1.00 58.75 95 GLY A O 1
ATOM 750 N N . SER A 1 96 ? -20.025 -1.135 41.901 1.00 59.34 96 SER A N 1
ATOM 751 C CA . SER A 1 96 ? -21.347 -1.657 42.291 1.00 59.34 96 SER A CA 1
ATOM 752 C C . SER A 1 96 ? -21.353 -2.370 43.659 1.00 59.34 96 SER A C 1
ATOM 754 O O . SER A 1 96 ? -22.348 -3.020 43.982 1.00 59.34 96 SER A O 1
ATOM 756 N N . GLU A 1 97 ? -20.271 -2.262 44.440 1.00 47.31 97 GLU A N 1
ATOM 757 C CA . GLU A 1 97 ? -20.201 -2.634 45.870 1.00 47.31 97 GLU A CA 1
ATOM 758 C C . GLU A 1 97 ? -20.498 -1.434 46.781 1.00 47.31 97 GLU A C 1
ATOM 760 O O . GLU A 1 97 ? -21.170 -1.646 47.818 1.00 47.31 97 GLU A O 1
#

Nearest PDB structures (foldseek):
  6h2e-assembly1_Q-2  TM=8.538E-01  e=2.335E+00  Aeromonas hydrophila subsp. hydrophila AL09-71
  5i7d-assembly1_A  TM=3.768E-01  e=3.983E+00  Homo sapiens
  9jz0-assembly1_1  TM=3.920E-01  e=8.870E+00  Escherichia phage T7
  2x3w-assembly2_C-2  TM=3.754E-01  e=9.482E+00  Mus musculus

pLDDT: mean 86.72, std 10.5, range [47.31, 97.69]

Solvent-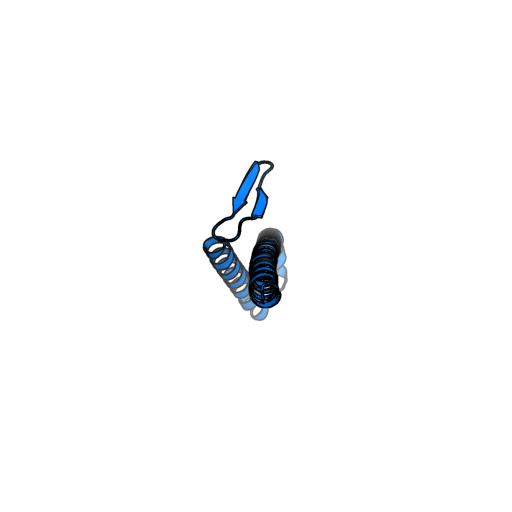accessible surface area (backbone atoms only — not comparable to full-atom values): 5587 Å² total; per-residue (Å²): 137,44,72,45,80,47,73,57,95,90,38,81,43,78,46,66,70,62,64,67,51,51,54,50,33,52,50,42,48,51,51,51,50,52,59,52,58,50,49,80,76,53,63,76,78,64,43,78,82,40,46,69,60,52,52,51,44,53,50,52,36,51,52,36,50,55,50,52,52,54,47,51,52,48,36,52,53,52,50,51,54,53,52,54,50,51,52,54,51,53,52,57,64,66,73,71,121